Protein AF-A0A3P6PSR7-F1 (afdb_monomer_lite)

Secondary structure (DSSP, 8-state):
-----GGG-S-----SSS---PPPTT--SS--B---TT--SEEE-SSSEEEEEEEES-S-GGGGTT-EEEETTEEEEESEE-TT-S-TTSEEEEEETTEEEEEEEEEPPSSSEEEEEEESSTTS-SEEEEEEE--SS--------

Foldseek 3Di:
DDDDPVLPDQFDFDPDPAGATDHDQPDLPAKAWHDDPPDDLEAEDLDQKDKDKTKISAQDLVLQQQKWKDKPNHTQEGGEDDPPDDPRNHFHWDDDPRIIMTMDMDGDDPDQKIKIKMARDPVRPRMHIHIYGHDNDDDDDDPDD

Structure (mmCIF, N/CA/C/O backbone):
data_AF-A0A3P6PSR7-F1
#
_entry.id   AF-A0A3P6PSR7-F1
#
loop_
_atom_site.group_PDB
_atom_site.id
_atom_site.type_symbol
_atom_site.label_atom_id
_atom_site.label_alt_id
_atom_site.label_comp_id
_atom_site.label_asym_id
_atom_site.label_entity_id
_atom_site.label_seq_id
_atom_site.pdbx_PDB_ins_code
_atom_site.Cartn_x
_atom_site.Cartn_y
_atom_site.Cartn_z
_atom_site.occupancy
_atom_site.B_iso_or_equiv
_atom_site.auth_seq_id
_atom_site.auth_comp_id
_atom_site.auth_asym_id
_atom_site.auth_atom_id
_atom_site.pdbx_PDB_model_num
ATOM 1 N N . MET A 1 1 ? -20.425 14.526 -25.349 1.00 33.78 1 MET A N 1
ATOM 2 C CA . MET A 1 1 ? -19.470 13.839 -24.457 1.00 33.78 1 MET A CA 1
ATOM 3 C C . MET A 1 1 ? -19.309 14.731 -23.238 1.00 33.78 1 MET A C 1
ATOM 5 O O . MET A 1 1 ? -18.776 15.820 -23.382 1.00 33.78 1 MET A O 1
ATOM 9 N N . TYR A 1 2 ? -19.918 14.374 -22.107 1.00 31.67 2 TYR A N 1
ATOM 10 C CA . TYR A 1 2 ? -19.844 15.190 -20.893 1.00 31.67 2 TYR A CA 1
ATOM 11 C C . TYR A 1 2 ? -18.541 14.852 -20.172 1.00 31.67 2 TYR A C 1
ATOM 13 O O . TYR A 1 2 ? -18.379 13.728 -19.708 1.00 31.67 2 TYR A O 1
ATOM 21 N N . LEU A 1 3 ? -17.616 15.812 -20.113 1.00 33.44 3 LEU A N 1
ATOM 22 C CA . LEU A 1 3 ? -16.504 15.774 -19.168 1.00 33.44 3 LEU A CA 1
ATOM 23 C C . LEU A 1 3 ? -17.122 15.752 -17.768 1.00 33.44 3 LEU A C 1
ATOM 25 O O . LEU A 1 3 ? -17.783 16.709 -17.360 1.00 33.44 3 LEU A O 1
ATOM 29 N N . LEU A 1 4 ? -16.985 14.627 -17.065 1.00 34.53 4 LEU A N 1
ATOM 30 C CA . LEU A 1 4 ? -17.318 14.566 -15.649 1.00 34.53 4 LEU A CA 1
ATOM 31 C C . LEU A 1 4 ? -16.463 15.616 -14.940 1.00 34.53 4 LEU A C 1
ATOM 33 O O . LEU A 1 4 ? -15.253 15.674 -15.134 1.00 34.53 4 LEU A O 1
ATOM 37 N N . ASN A 1 5 ? -17.100 16.469 -14.143 1.00 37.81 5 ASN A N 1
ATOM 38 C CA . ASN A 1 5 ? -16.401 17.486 -13.377 1.00 37.81 5 ASN A CA 1
ATOM 39 C C . ASN A 1 5 ? -15.574 16.780 -12.283 1.00 37.81 5 ASN A C 1
ATOM 41 O O . ASN A 1 5 ? -16.116 16.395 -11.242 1.00 37.81 5 ASN A O 1
ATOM 45 N N . VAL A 1 6 ? -14.291 16.532 -12.572 1.00 45.12 6 VAL A N 1
ATOM 46 C CA . VAL A 1 6 ? -13.367 15.677 -11.797 1.00 45.12 6 VAL A CA 1
ATOM 47 C C . VAL A 1 6 ? -13.262 16.116 -10.332 1.00 45.12 6 VAL A C 1
ATOM 49 O O . VAL A 1 6 ? -13.087 15.286 -9.443 1.00 45.12 6 VAL A O 1
ATOM 52 N N . GLU A 1 7 ? -13.502 17.398 -10.049 1.00 40.59 7 GLU A N 1
ATOM 53 C CA . GLU A 1 7 ? -13.521 17.977 -8.700 1.00 40.59 7 GLU A CA 1
ATOM 54 C C . GLU A 1 7 ? -14.552 17.328 -7.752 1.00 40.59 7 GLU A C 1
ATOM 56 O O . GLU A 1 7 ? -14.399 17.366 -6.527 1.00 40.59 7 GLU A O 1
ATOM 61 N N . ASN A 1 8 ? -15.597 16.695 -8.296 1.00 38.78 8 ASN A N 1
ATOM 62 C CA . ASN A 1 8 ? -16.673 16.090 -7.511 1.00 38.78 8 ASN A CA 1
ATOM 63 C C . ASN A 1 8 ? -16.569 14.574 -7.352 1.00 38.78 8 ASN A C 1
ATOM 65 O O . ASN A 1 8 ? -17.348 14.003 -6.581 1.00 38.78 8 ASN A O 1
ATOM 69 N N . ILE A 1 9 ? -15.606 13.921 -7.994 1.00 39.88 9 ILE A N 1
ATOM 70 C CA . ILE A 1 9 ? -15.479 12.469 -7.936 1.00 39.88 9 ILE A CA 1
ATOM 71 C C . ILE A 1 9 ? -14.771 12.074 -6.633 1.00 39.88 9 ILE A C 1
ATOM 73 O O . ILE A 1 9 ? -13.639 12.466 -6.376 1.00 39.88 9 ILE A O 1
ATOM 77 N N . SER A 1 10 ? -15.474 11.346 -5.761 1.00 40.47 10 SER A N 1
ATOM 78 C CA . SER A 1 10 ? -14.922 10.866 -4.481 1.00 40.47 10 SER A CA 1
ATOM 79 C C . SER A 1 10 ? -14.114 9.569 -4.624 1.00 40.47 10 SER A C 1
ATOM 81 O O . SER A 1 10 ? -13.346 9.246 -3.726 1.00 40.47 10 SER A O 1
ATOM 83 N N . TYR A 1 11 ? -14.328 8.831 -5.719 1.00 41.34 11 TYR A N 1
ATOM 84 C CA . TYR A 1 11 ? -13.630 7.607 -6.105 1.00 41.34 11 TYR A CA 1
ATOM 85 C C . TYR A 1 11 ? -13.861 7.363 -7.608 1.00 41.34 11 TYR A C 1
ATOM 87 O O . TYR A 1 11 ? -14.975 7.543 -8.098 1.00 41.34 11 TYR A O 1
ATOM 95 N N . VAL A 1 12 ? -12.840 6.924 -8.342 1.00 41.12 12 VAL A N 1
ATOM 96 C CA . VAL A 1 12 ? -13.020 6.231 -9.627 1.00 41.12 12 VAL A CA 1
ATOM 97 C C . VAL A 1 12 ? -12.513 4.828 -9.384 1.00 41.12 12 VAL A C 1
ATOM 99 O O . VAL A 1 12 ? -11.318 4.660 -9.232 1.00 41.12 12 VAL A O 1
ATOM 102 N N . MET A 1 13 ? -13.392 3.833 -9.309 1.00 40.97 13 MET A N 1
ATOM 103 C CA . MET A 1 13 ? -12.956 2.441 -9.362 1.00 40.97 13 MET A CA 1
ATOM 104 C C . MET A 1 13 ? -12.970 2.045 -10.831 1.00 40.97 13 MET A C 1
ATOM 106 O O . MET A 1 13 ? -14.023 1.733 -11.390 1.00 40.97 13 MET A O 1
ATOM 110 N N . LEU A 1 14 ? -11.814 2.104 -11.483 1.00 42.75 14 LEU A N 1
ATOM 111 C CA . LEU A 1 14 ? -11.686 1.443 -12.772 1.00 42.75 14 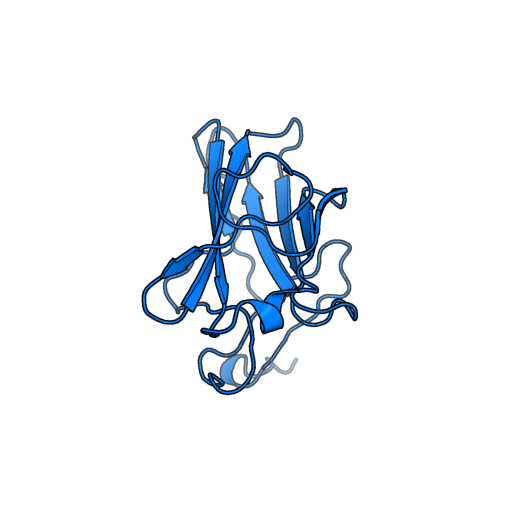LEU A CA 1
ATOM 112 C C . LEU A 1 14 ? -11.783 -0.053 -12.493 1.00 42.75 14 LEU A C 1
ATOM 114 O O . LEU A 1 14 ? -11.082 -0.573 -11.626 1.00 42.75 14 LEU A O 1
ATOM 118 N N . LYS A 1 15 ? -12.703 -0.729 -13.183 1.00 40.03 15 LYS A N 1
ATOM 119 C CA . LYS A 1 15 ? -12.851 -2.186 -13.145 1.00 40.03 15 LYS A CA 1
ATOM 120 C C . LYS A 1 15 ? -11.661 -2.804 -13.891 1.00 40.03 15 LYS A C 1
ATOM 122 O O . LYS A 1 15 ? -11.806 -3.345 -14.980 1.00 40.03 15 LYS A O 1
ATOM 127 N N . ASP A 1 16 ? -10.478 -2.623 -13.328 1.00 46.56 16 ASP A N 1
ATOM 128 C CA . ASP A 1 16 ? -9.201 -3.081 -13.844 1.00 46.56 16 ASP A CA 1
ATOM 129 C C . ASP A 1 16 ? -8.669 -4.177 -12.915 1.00 46.56 16 ASP A C 1
ATOM 131 O O . ASP A 1 16 ? -8.997 -4.252 -11.730 1.00 46.56 16 ASP A O 1
ATOM 135 N N . THR A 1 17 ? -7.836 -5.045 -13.465 1.00 52.91 17 THR A N 1
ATOM 136 C CA . THR A 1 17 ? -7.036 -6.033 -12.743 1.00 52.91 17 THR A CA 1
ATOM 137 C C . THR A 1 17 ? -6.213 -5.465 -11.582 1.00 52.91 17 THR A C 1
ATOM 139 O O . THR A 1 17 ? -5.833 -6.242 -10.706 1.00 52.91 17 THR A O 1
ATOM 142 N N . CYS A 1 18 ? -5.949 -4.156 -11.568 1.00 53.81 18 CYS A N 1
ATOM 143 C CA . CYS A 1 18 ? -5.305 -3.421 -10.483 1.00 53.81 18 CYS A CA 1
ATOM 144 C C . CYS A 1 18 ? -6.161 -2.180 -10.172 1.00 53.81 18 CYS A C 1
ATOM 146 O O . CYS A 1 18 ? -6.200 -1.272 -11.005 1.00 53.81 18 CYS A O 1
ATOM 148 N N . PRO A 1 19 ? -6.866 -2.097 -9.029 1.00 53.44 19 PRO A N 1
ATOM 149 C CA . PRO A 1 19 ? -7.724 -0.947 -8.761 1.00 53.44 19 PRO A CA 1
ATOM 150 C C . PRO A 1 19 ? -6.869 0.310 -8.625 1.00 53.44 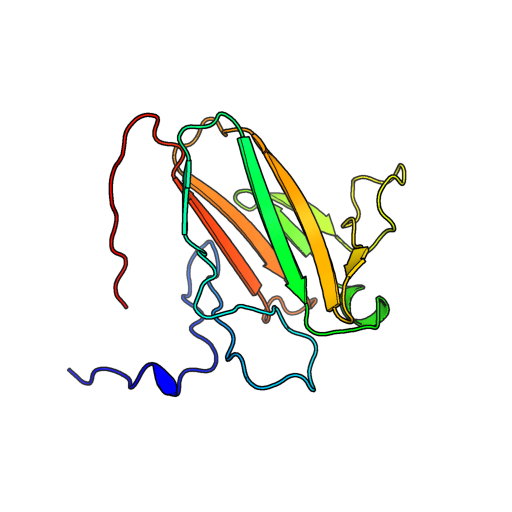19 PRO A C 1
ATOM 152 O O . PRO A 1 19 ? -5.824 0.286 -7.987 1.00 53.44 19 PRO A O 1
ATOM 155 N N . ILE A 1 20 ? -7.314 1.428 -9.179 1.00 52.34 20 ILE A N 1
ATOM 156 C CA . ILE A 1 20 ? -6.781 2.749 -8.845 1.00 52.34 20 ILE A CA 1
ATOM 157 C C . ILE A 1 20 ? -7.885 3.421 -8.050 1.00 52.34 20 ILE A C 1
ATOM 159 O O . ILE A 1 20 ? -8.994 3.511 -8.555 1.00 52.34 20 ILE A O 1
ATOM 163 N N . THR A 1 21 ? -7.609 3.879 -6.832 1.00 51.34 21 THR A N 1
ATOM 164 C CA . THR A 1 21 ? -8.584 4.653 -6.056 1.00 51.34 21 THR A CA 1
ATOM 165 C C . THR A 1 21 ? -7.936 5.968 -5.646 1.00 51.34 21 THR A C 1
ATOM 167 O O . THR A 1 21 ? -6.948 5.993 -4.914 1.00 51.34 21 THR A O 1
ATOM 170 N N . LEU A 1 22 ? -8.494 7.066 -6.156 1.00 51.12 22 LEU A N 1
ATOM 171 C CA . LEU A 1 22 ? -8.133 8.433 -5.789 1.00 51.12 22 LEU A CA 1
ATOM 172 C C . LEU A 1 22 ? -9.116 8.918 -4.722 1.00 51.12 22 LEU A C 1
ATOM 174 O O . LEU A 1 22 ? -10.324 8.923 -4.960 1.00 51.12 22 LEU A O 1
ATOM 178 N N . HIS A 1 23 ? -8.609 9.303 -3.550 1.00 47.53 23 HIS A N 1
ATOM 179 C CA . HIS A 1 23 ? -9.432 9.777 -2.434 1.00 47.53 23 HIS A CA 1
ATOM 180 C C . HIS A 1 23 ? -9.523 11.301 -2.421 1.00 47.53 23 HIS A C 1
ATOM 182 O O . HIS A 1 23 ? -8.537 11.999 -2.665 1.00 47.53 23 HIS A O 1
ATOM 188 N N . LYS A 1 24 ? -10.700 11.836 -2.070 1.00 50.59 24 LYS A N 1
ATOM 189 C CA . LYS A 1 24 ? -10.858 13.274 -1.814 1.00 50.59 24 LYS A CA 1
ATOM 190 C C . LYS A 1 24 ? -10.023 13.695 -0.594 1.00 50.59 24 LYS A C 1
ATOM 192 O O . LYS A 1 24 ? -10.162 13.090 0.466 1.00 50.59 24 LYS A O 1
ATOM 197 N N . PRO A 1 25 ? -9.285 14.815 -0.660 1.00 51.12 25 PRO A N 1
ATOM 198 C CA . PRO A 1 25 ? -8.414 15.280 0.426 1.00 51.12 25 PRO A CA 1
ATOM 199 C C . PRO A 1 25 ? -9.141 15.775 1.696 1.00 51.12 25 PRO A C 1
ATOM 201 O O . PRO A 1 25 ? -8.485 16.233 2.633 1.00 51.12 25 PRO A O 1
ATOM 204 N N . LYS A 1 26 ? -10.483 15.756 1.748 1.00 47.47 26 LYS A N 1
ATOM 205 C CA . LYS A 1 26 ? -11.253 16.545 2.728 1.00 47.47 26 LYS A CA 1
ATOM 206 C C . LYS A 1 26 ? -11.952 15.777 3.847 1.00 47.47 26 LYS A C 1
ATOM 208 O O . LYS A 1 26 ? -12.213 16.409 4.868 1.00 47.47 26 LYS A O 1
ATOM 213 N N . ASP A 1 27 ? -12.220 14.477 3.727 1.00 58.94 27 ASP A N 1
ATOM 214 C CA . ASP A 1 27 ? -12.834 13.748 4.845 1.00 58.94 27 ASP A CA 1
ATOM 215 C C . ASP A 1 27 ? -11.765 13.093 5.727 1.00 58.94 27 ASP A C 1
ATOM 217 O O . ASP A 1 27 ? -11.224 12.035 5.415 1.00 58.94 27 ASP A O 1
ATOM 221 N N . LYS A 1 28 ? -11.427 13.771 6.829 1.00 63.72 28 LYS A N 1
ATOM 222 C CA . LYS A 1 28 ? -10.507 13.271 7.863 1.00 63.72 28 LYS A CA 1
ATOM 223 C C . LYS A 1 28 ? -11.220 12.509 8.983 1.00 63.72 28 LYS A C 1
ATOM 225 O O . LYS A 1 28 ? -10.573 12.147 9.959 1.00 63.72 28 LYS A O 1
ATOM 230 N N . THR A 1 29 ? -12.537 12.328 8.888 1.00 67.25 29 THR A N 1
ATOM 231 C CA . THR A 1 29 ? -13.339 11.674 9.934 1.00 67.25 29 THR A CA 1
ATOM 232 C C . THR A 1 29 ? -13.426 10.165 9.745 1.00 67.25 29 THR A C 1
ATOM 234 O O . THR A 1 29 ? -13.668 9.443 10.708 1.00 67.25 29 THR A O 1
ATOM 237 N N . VAL A 1 30 ? -13.165 9.684 8.526 1.00 73.94 30 VAL A N 1
ATOM 238 C CA . VAL A 1 30 ? -13.124 8.261 8.188 1.00 73.94 30 VAL A CA 1
ATOM 239 C C . VAL A 1 30 ? -11.691 7.864 7.821 1.00 73.94 30 VAL A C 1
ATOM 241 O O . VAL A 1 30 ? -11.099 8.515 6.952 1.00 73.94 30 VAL A O 1
ATOM 244 N N . PRO A 1 31 ? -11.148 6.777 8.407 1.00 78.00 31 PRO A N 1
ATOM 245 C CA . PRO A 1 31 ? -9.870 6.216 7.992 1.00 78.00 31 PRO A CA 1
ATOM 246 C C . PRO A 1 31 ? -9.861 5.899 6.492 1.00 78.00 31 PRO A C 1
ATOM 248 O O . PRO A 1 31 ? -10.688 5.123 5.988 1.00 78.00 31 PRO A O 1
ATOM 251 N N . SER A 1 32 ? -8.933 6.537 5.789 1.00 79.81 32 SER A N 1
ATOM 252 C CA . SER A 1 32 ? -8.685 6.433 4.359 1.00 79.81 32 SER A CA 1
ATOM 253 C C . SER A 1 32 ? -7.241 6.815 4.021 1.00 79.81 32 SER A C 1
ATOM 255 O O . SER A 1 32 ? -6.528 7.423 4.829 1.00 79.81 32 SER A O 1
ATOM 257 N N . PHE A 1 33 ? -6.805 6.477 2.809 1.00 81.94 33 PHE A N 1
ATOM 258 C CA . PHE A 1 33 ? -5.506 6.915 2.317 1.00 81.94 33 PHE A CA 1
ATOM 259 C C . PHE A 1 33 ? -5.476 8.434 2.155 1.00 81.94 33 PHE A C 1
ATOM 261 O O . PHE A 1 33 ? -6.404 9.052 1.628 1.00 81.94 33 PHE A O 1
ATOM 268 N N . TYR A 1 34 ? -4.392 9.034 2.627 1.00 77.62 34 TYR A N 1
ATOM 269 C CA . TYR A 1 34 ? -4.141 10.461 2.553 1.00 77.62 34 TYR A CA 1
ATOM 270 C C . TYR A 1 34 ? -3.211 10.754 1.377 1.00 77.62 34 TYR A C 1
ATOM 272 O O . TYR A 1 34 ? -2.099 10.232 1.319 1.00 77.62 34 TYR A O 1
ATOM 280 N N . VAL A 1 35 ? -3.681 11.602 0.463 1.00 73.81 35 VAL A N 1
ATOM 281 C CA . VAL A 1 35 ? -2.944 12.059 -0.720 1.00 73.81 35 VAL A CA 1
ATOM 282 C C . VAL A 1 35 ? -3.049 13.581 -0.788 1.00 73.81 35 VAL A C 1
ATOM 284 O O . VAL A 1 35 ? -4.125 14.157 -0.607 1.00 73.81 35 VAL A O 1
ATOM 287 N N . THR A 1 36 ? -1.925 14.242 -1.012 1.00 68.69 36 THR A N 1
ATOM 288 C CA . THR A 1 36 ? -1.810 15.678 -1.263 1.00 68.69 36 THR A CA 1
ATOM 289 C C . THR A 1 36 ? -1.738 15.948 -2.762 1.00 68.69 36 THR A C 1
ATOM 291 O O . THR A 1 36 ? -1.409 15.069 -3.550 1.00 68.69 36 THR A O 1
ATOM 294 N N . ALA A 1 37 ? -1.996 17.190 -3.175 1.00 64.44 37 ALA A N 1
ATOM 295 C CA . ALA A 1 37 ? -1.895 17.579 -4.585 1.00 64.44 37 ALA A CA 1
ATOM 296 C C . ALA A 1 37 ? -0.474 17.437 -5.172 1.00 64.44 37 ALA A C 1
ATOM 298 O O . ALA A 1 37 ? -0.306 17.507 -6.384 1.00 64.44 37 ALA A O 1
ATOM 299 N N . THR A 1 38 ? 0.542 17.270 -4.322 1.00 65.69 38 THR A N 1
ATOM 300 C CA . THR A 1 38 ? 1.945 17.101 -4.717 1.00 65.69 38 THR A CA 1
ATOM 301 C C . THR A 1 38 ? 2.399 15.643 -4.742 1.00 65.69 38 THR A C 1
ATOM 303 O O . THR A 1 38 ? 3.541 15.383 -5.109 1.00 65.69 38 THR A O 1
ATOM 306 N N . ASP A 1 39 ? 1.558 14.694 -4.326 1.00 66.88 39 ASP A N 1
ATOM 307 C CA . ASP A 1 39 ? 1.929 13.280 -4.327 1.00 66.88 39 ASP A CA 1
ATOM 308 C C . ASP A 1 39 ? 1.805 12.691 -5.737 1.00 66.88 39 ASP A C 1
ATOM 310 O O . ASP A 1 39 ? 0.742 12.731 -6.357 1.00 66.88 39 ASP A O 1
ATOM 314 N N . HIS A 1 40 ? 2.897 12.106 -6.226 1.00 69.12 40 HIS A N 1
ATOM 315 C CA . HIS A 1 40 ? 2.927 11.363 -7.482 1.00 69.12 40 HIS A CA 1
ATOM 316 C C . HIS A 1 40 ? 2.513 9.905 -7.229 1.00 69.12 40 HIS A C 1
ATOM 318 O O . HIS A 1 40 ? 3.116 9.218 -6.399 1.00 69.12 40 HIS A O 1
ATOM 324 N N . LEU A 1 41 ? 1.468 9.437 -7.919 1.00 70.81 41 LEU A N 1
ATOM 325 C CA . LEU A 1 41 ? 0.969 8.052 -7.823 1.00 70.81 41 LEU A CA 1
ATOM 326 C C . LEU A 1 41 ? 1.484 7.164 -8.967 1.00 70.81 41 LEU A C 1
ATOM 328 O O . LEU A 1 41 ? 1.396 5.937 -8.912 1.00 70.81 41 LEU A O 1
ATOM 332 N N . ASP A 1 42 ? 2.069 7.794 -9.973 1.00 69.88 42 ASP A N 1
ATOM 333 C CA . ASP A 1 42 ? 2.894 7.221 -11.017 1.00 69.88 42 ASP A CA 1
ATOM 334 C C . ASP A 1 42 ? 4.358 7.613 -10.778 1.00 69.88 42 ASP A C 1
ATOM 336 O O . ASP A 1 42 ? 4.674 8.756 -10.449 1.00 69.88 42 ASP A O 1
ATOM 340 N N . ILE A 1 43 ? 5.270 6.648 -10.892 1.00 70.06 43 ILE A N 1
ATOM 341 C CA . ILE A 1 43 ? 6.700 6.880 -10.671 1.00 70.06 43 ILE A CA 1
ATOM 342 C C . ILE A 1 43 ? 7.484 6.296 -11.839 1.00 70.06 43 ILE A C 1
ATOM 344 O O . ILE A 1 43 ? 7.422 5.097 -12.105 1.00 70.06 43 ILE A O 1
ATOM 348 N N . CYS A 1 44 ? 8.277 7.141 -12.491 1.00 76.69 44 CYS A N 1
ATOM 349 C CA . CYS A 1 44 ? 9.345 6.716 -13.391 1.00 76.69 44 CYS A CA 1
ATOM 350 C C . CYS A 1 44 ? 10.649 6.705 -12.592 1.00 76.69 44 CYS A C 1
ATOM 352 O O . CYS A 1 44 ? 11.033 7.735 -12.036 1.00 76.69 44 CYS A O 1
ATOM 354 N N . THR A 1 45 ? 11.316 5.556 -12.492 1.00 72.12 45 THR A N 1
ATOM 355 C CA . THR A 1 45 ? 12.561 5.433 -11.720 1.00 72.12 45 THR A CA 1
ATOM 356 C C . THR A 1 45 ? 13.709 4.952 -12.596 1.00 72.12 45 THR A C 1
ATOM 358 O O . THR A 1 45 ? 13.590 3.949 -13.290 1.00 72.12 45 THR A O 1
ATOM 361 N N . GLU A 1 46 ? 14.845 5.643 -12.517 1.00 70.06 46 GLU A N 1
ATOM 362 C CA . GLU A 1 46 ? 16.119 5.195 -13.104 1.00 70.06 46 GLU A CA 1
ATOM 363 C C . GLU A 1 46 ? 16.871 4.228 -12.172 1.00 70.06 46 GLU A C 1
ATOM 365 O O . GLU A 1 46 ? 17.890 3.638 -12.536 1.00 70.06 46 GLU A O 1
ATOM 370 N N . PHE A 1 47 ? 16.387 4.068 -10.939 1.00 72.19 47 PHE A N 1
ATOM 371 C CA . PHE A 1 47 ? 17.040 3.275 -9.909 1.00 72.19 47 PHE A CA 1
ATOM 372 C C . PHE A 1 47 ? 16.599 1.812 -9.947 1.00 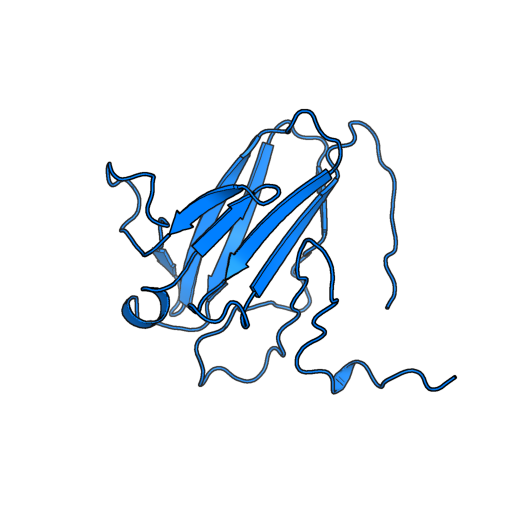72.19 47 PHE A C 1
ATOM 374 O O . PHE A 1 47 ? 15.506 1.455 -10.385 1.00 72.19 47 PHE A O 1
ATOM 381 N N . THR A 1 48 ? 17.438 0.942 -9.386 1.00 84.00 48 THR A N 1
ATOM 382 C CA . THR A 1 48 ? 17.120 -0.482 -9.202 1.00 84.00 48 THR A CA 1
ATOM 383 C C . THR A 1 48 ? 16.102 -0.742 -8.096 1.00 84.00 48 THR A C 1
ATOM 385 O O . THR A 1 48 ? 15.689 -1.886 -7.897 1.00 84.00 48 THR A O 1
ATOM 388 N N . ASP A 1 49 ? 15.726 0.287 -7.341 1.00 88.38 49 ASP A N 1
ATOM 389 C CA . ASP A 1 49 ? 14.743 0.204 -6.277 1.00 88.38 49 ASP A CA 1
ATOM 390 C C . ASP A 1 49 ? 13.966 1.513 -6.100 1.00 88.38 49 ASP A C 1
ATOM 392 O O . ASP A 1 49 ? 14.413 2.587 -6.492 1.00 88.38 49 ASP A O 1
ATOM 396 N N . VAL A 1 50 ? 12.781 1.404 -5.504 1.00 88.38 50 VAL A N 1
ATOM 397 C CA . VAL A 1 50 ? 11.880 2.522 -5.223 1.00 88.38 50 VAL A CA 1
ATOM 398 C C . VAL A 1 50 ? 11.318 2.369 -3.819 1.00 88.38 50 VAL A C 1
ATOM 400 O O . VAL A 1 50 ? 11.102 1.259 -3.324 1.00 88.38 50 VAL A O 1
ATOM 403 N N . ILE A 1 51 ? 11.088 3.496 -3.156 1.00 89.69 51 ILE A N 1
ATOM 404 C CA . ILE A 1 51 ? 10.458 3.540 -1.843 1.00 89.69 51 ILE A CA 1
ATOM 405 C C . ILE A 1 51 ? 9.047 4.084 -2.012 1.00 89.69 51 ILE A C 1
ATOM 407 O O . ILE A 1 51 ? 8.875 5.238 -2.393 1.00 89.69 51 ILE A O 1
ATOM 411 N N . LEU A 1 52 ? 8.057 3.272 -1.658 1.00 89.25 52 LEU A N 1
ATOM 412 C CA . LEU A 1 52 ? 6.648 3.650 -1.691 1.00 89.25 52 LEU A CA 1
ATOM 413 C C . LEU A 1 52 ? 6.128 3.809 -0.267 1.00 89.25 52 LEU A C 1
ATOM 415 O O . LEU A 1 52 ? 6.484 3.031 0.628 1.00 89.25 52 LEU A O 1
ATOM 419 N N . THR A 1 53 ? 5.316 4.842 -0.056 1.00 89.25 53 THR A N 1
ATOM 420 C CA . THR A 1 53 ? 4.745 5.161 1.254 1.00 89.25 53 THR A CA 1
ATOM 421 C C . THR A 1 53 ? 3.248 5.386 1.129 1.00 89.25 53 THR A C 1
ATOM 423 O O . THR A 1 53 ? 2.814 6.273 0.405 1.00 89.25 53 THR A O 1
ATOM 426 N N . TRP A 1 54 ? 2.478 4.615 1.887 1.00 89.62 54 TRP A N 1
ATOM 427 C CA . TRP A 1 54 ? 1.046 4.804 2.063 1.00 89.62 54 TRP A CA 1
ATOM 428 C C . TRP A 1 54 ? 0.817 5.558 3.364 1.00 89.62 54 TRP A C 1
ATOM 430 O O . TRP A 1 54 ? 1.259 5.101 4.422 1.00 89.62 54 TRP A O 1
ATOM 440 N N . TYR A 1 55 ? 0.134 6.695 3.291 1.00 88.31 55 TYR A N 1
ATOM 441 C CA . TYR A 1 55 ? -0.301 7.455 4.460 1.00 88.31 55 TYR A CA 1
ATOM 442 C C . TYR A 1 55 ? -1.786 7.230 4.690 1.00 88.31 55 TYR A C 1
ATOM 444 O O . TYR A 1 55 ? -2.564 7.225 3.743 1.00 88.31 55 TYR A O 1
ATOM 452 N N . VAL A 1 56 ? -2.184 7.077 5.947 1.00 88.31 56 VAL A N 1
ATOM 453 C CA . VAL A 1 56 ? -3.576 6.879 6.350 1.00 88.31 56 VAL A CA 1
ATOM 454 C C . VAL A 1 56 ? -3.920 7.916 7.409 1.00 88.31 56 VAL A C 1
ATOM 456 O O . VAL A 1 56 ? -3.190 8.094 8.388 1.00 88.31 56 VAL A O 1
ATOM 459 N N . ASN A 1 57 ? -5.033 8.614 7.208 1.00 86.50 57 ASN A N 1
ATOM 460 C CA . ASN A 1 57 ? -5.506 9.732 8.034 1.00 86.50 57 ASN A CA 1
ATOM 461 C C . ASN A 1 57 ? -6.117 9.292 9.388 1.00 86.50 57 ASN A C 1
ATOM 463 O O . ASN A 1 57 ? -7.103 9.871 9.835 1.00 86.50 57 ASN A O 1
ATOM 467 N N . THR A 1 58 ? -5.528 8.302 10.060 1.00 86.31 58 THR A N 1
ATOM 468 C CA . THR A 1 58 ? -5.946 7.846 11.395 1.00 86.31 58 THR A CA 1
ATOM 469 C C . THR A 1 58 ? -4.780 7.842 12.386 1.00 86.31 58 THR A C 1
ATOM 471 O O . THR A 1 58 ? -3.609 7.760 12.007 1.00 86.31 58 THR A O 1
ATOM 474 N N . LYS A 1 59 ? -5.112 7.939 13.677 1.00 84.94 59 LYS A N 1
ATOM 475 C CA . LYS A 1 59 ? -4.190 7.795 14.816 1.00 84.94 59 LYS A CA 1
ATOM 476 C C . LYS A 1 59 ? -4.252 6.404 15.450 1.00 84.94 59 LYS A C 1
ATOM 478 O O . LYS A 1 59 ? -3.328 6.031 16.189 1.00 84.94 59 LYS A O 1
ATOM 483 N N . GLU A 1 60 ? -5.311 5.657 15.150 1.00 88.06 60 GLU A N 1
ATOM 484 C CA . GLU A 1 60 ? -5.605 4.363 15.746 1.00 88.06 60 GLU A CA 1
ATOM 485 C C . GLU A 1 60 ? -5.140 3.243 14.819 1.00 88.06 60 GLU A C 1
ATOM 487 O O . GLU A 1 60 ? -5.499 3.171 13.651 1.00 88.06 60 GLU A O 1
ATOM 492 N N . GLU A 1 61 ? -4.288 2.366 15.344 1.00 85.94 61 GLU A N 1
ATOM 493 C CA . GLU A 1 61 ? -3.757 1.223 14.594 1.00 85.94 61 GLU A CA 1
ATOM 494 C C . GLU A 1 61 ? -4.826 0.149 14.348 1.00 85.94 61 GLU A C 1
ATOM 496 O O . GLU A 1 61 ? -4.782 -0.543 13.335 1.00 85.94 61 GLU A O 1
ATOM 501 N N . GLU A 1 62 ? -5.822 0.065 15.230 1.00 87.38 62 GLU A N 1
ATOM 502 C CA . GLU A 1 62 ? -6.960 -0.852 15.111 1.00 87.38 62 GLU A CA 1
ATOM 503 C C . GLU A 1 62 ? -7.765 -0.619 13.819 1.00 87.38 62 GLU A C 1
ATOM 505 O O . GLU A 1 62 ? -8.276 -1.572 13.232 1.00 87.38 62 GLU A O 1
ATOM 510 N N . ASP A 1 63 ? -7.806 0.624 13.321 1.00 87.00 63 ASP A N 1
ATOM 511 C CA . ASP A 1 63 ? -8.466 0.984 12.056 1.00 87.00 63 ASP A CA 1
ATOM 512 C C . ASP A 1 63 ? -7.797 0.339 10.833 1.00 87.00 63 ASP A C 1
ATOM 514 O O . ASP A 1 63 ? -8.366 0.319 9.745 1.00 87.00 63 ASP A O 1
ATOM 518 N N . LEU A 1 64 ? -6.576 -0.171 11.004 1.00 90.19 64 LEU A N 1
ATOM 519 C CA . LEU A 1 64 ? -5.765 -0.799 9.967 1.00 90.19 64 LEU A CA 1
ATOM 520 C C . LEU A 1 64 ? -5.656 -2.309 10.135 1.00 90.19 64 LEU A C 1
ATOM 522 O O . LEU A 1 64 ? -4.917 -2.934 9.382 1.00 90.19 64 LEU A O 1
ATOM 526 N N . LYS A 1 65 ? -6.368 -2.927 11.084 1.00 90.75 65 LYS A N 1
ATOM 527 C CA . LYS A 1 65 ? -6.265 -4.375 11.343 1.00 90.75 65 LYS A CA 1
ATOM 528 C C . LYS A 1 65 ? -6.526 -5.249 10.109 1.00 90.75 65 LYS A C 1
ATOM 530 O O . LYS A 1 65 ? -6.005 -6.359 10.034 1.00 90.75 65 LYS A O 1
ATOM 535 N N . ASP A 1 66 ? -7.290 -4.725 9.153 1.00 93.62 66 ASP A N 1
ATOM 536 C CA . ASP A 1 66 ? -7.686 -5.396 7.915 1.00 93.62 66 ASP A CA 1
ATOM 537 C C . ASP A 1 66 ? -6.882 -4.924 6.691 1.00 93.62 66 ASP A C 1
ATOM 539 O O . ASP A 1 66 ? -7.201 -5.292 5.560 1.00 93.62 66 ASP A O 1
ATOM 543 N N . ILE A 1 67 ? -5.808 -4.147 6.902 1.00 94.12 67 ILE A N 1
ATOM 544 C CA . ILE A 1 67 ? -4.927 -3.724 5.815 1.00 94.12 67 ILE A CA 1
ATOM 545 C C . ILE A 1 67 ? -4.346 -4.943 5.099 1.00 94.12 67 ILE A C 1
ATOM 547 O O . ILE A 1 67 ? -3.841 -5.869 5.734 1.00 94.12 67 ILE A O 1
ATOM 551 N N . SER A 1 68 ? -4.363 -4.934 3.773 1.00 95.19 68 SER A N 1
ATOM 552 C CA . SER A 1 68 ? -3.686 -5.943 2.959 1.00 95.19 68 SER A CA 1
ATOM 553 C C . SER A 1 68 ? -3.018 -5.282 1.767 1.00 95.19 68 SER A C 1
ATOM 555 O O . SER A 1 68 ? -3.616 -4.430 1.114 1.00 95.19 68 SER A O 1
ATOM 557 N N . CYS A 1 69 ? -1.764 -5.642 1.498 1.00 94.44 69 CYS A N 1
ATOM 558 C CA . CYS A 1 69 ? -0.971 -5.038 0.436 1.00 94.44 69 CYS A CA 1
ATOM 559 C C . CYS A 1 69 ? -0.403 -6.079 -0.522 1.00 94.44 69 CYS A C 1
ATOM 561 O O . CYS A 1 69 ? -0.029 -7.188 -0.130 1.00 94.44 69 CYS A O 1
ATOM 563 N N . TYR A 1 70 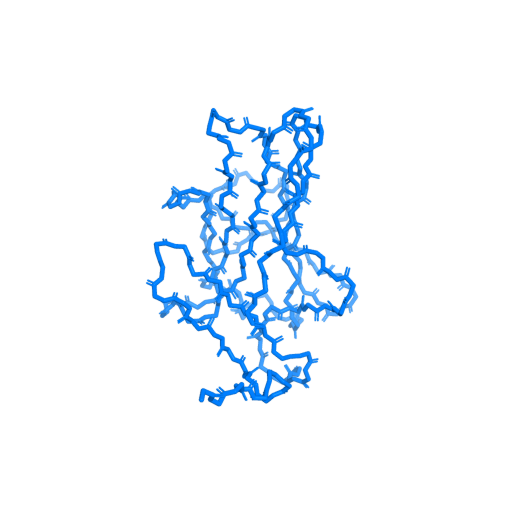? -0.313 -5.675 -1.784 1.00 93.12 70 TYR A N 1
ATOM 564 C CA . TYR A 1 70 ? -0.058 -6.536 -2.921 1.00 93.12 70 TYR A CA 1
ATOM 565 C C . TYR A 1 70 ? 0.965 -5.909 -3.866 1.00 93.12 70 TYR A C 1
ATOM 567 O O . TYR A 1 70 ? 1.015 -4.689 -4.042 1.00 93.12 70 TYR A O 1
ATOM 575 N N . GLN A 1 71 ? 1.756 -6.770 -4.494 1.00 91.56 71 GLN A N 1
ATOM 576 C CA . GLN A 1 71 ? 2.651 -6.458 -5.599 1.00 91.56 71 GLN A CA 1
ATOM 577 C C . GLN A 1 71 ? 2.260 -7.357 -6.770 1.00 91.56 71 GLN A C 1
ATOM 579 O O . GLN A 1 71 ? 2.284 -8.573 -6.628 1.00 91.56 71 GLN A O 1
ATOM 584 N N . ASN A 1 72 ? 1.904 -6.785 -7.923 1.00 87.75 72 ASN A N 1
ATOM 585 C CA . ASN A 1 72 ? 1.536 -7.543 -9.129 1.00 87.75 72 ASN A CA 1
ATOM 586 C C . ASN A 1 72 ? 0.540 -8.692 -8.850 1.00 87.75 72 ASN A C 1
ATOM 588 O O . ASN A 1 72 ? 0.678 -9.782 -9.396 1.00 87.75 72 ASN A O 1
ATOM 592 N N . LYS A 1 73 ? -0.479 -8.434 -8.014 1.00 86.94 73 LYS A N 1
ATOM 593 C CA . LYS A 1 73 ? -1.509 -9.394 -7.551 1.00 86.94 73 LYS A CA 1
ATOM 594 C C . LYS A 1 73 ? -1.084 -10.375 -6.462 1.00 86.94 73 LYS A C 1
ATOM 596 O O . LYS A 1 73 ? -1.945 -11.045 -5.897 1.00 86.94 73 LYS A O 1
ATOM 601 N N . GLU A 1 74 ? 0.188 -10.418 -6.093 1.00 91.81 74 GLU A N 1
ATOM 602 C CA . GLU A 1 74 ? 0.669 -11.238 -4.984 1.00 91.81 74 GLU A CA 1
ATOM 603 C C . GLU A 1 74 ? 0.606 -10.456 -3.674 1.00 91.81 74 GLU A C 1
ATOM 605 O O . GLU A 1 74 ? 1.194 -9.381 -3.548 1.00 91.81 74 GLU A O 1
ATOM 610 N N . GLN A 1 75 ? -0.108 -10.989 -2.681 1.00 94.31 75 GLN A N 1
ATOM 611 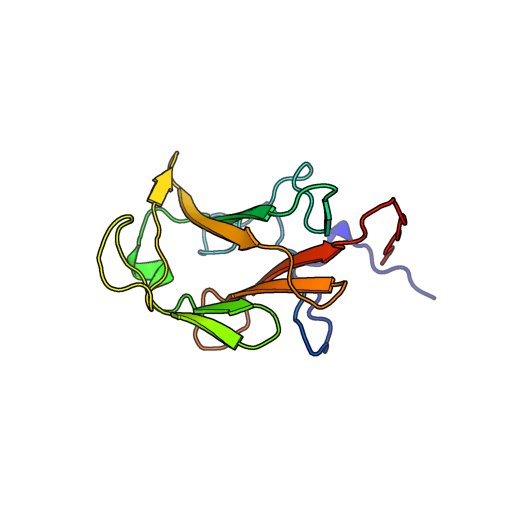C CA . GLN A 1 75 ? -0.159 -10.383 -1.354 1.00 94.31 75 GLN A CA 1
ATOM 612 C C . GLN A 1 75 ? 1.212 -10.503 -0.679 1.00 94.31 75 GLN A C 1
ATOM 614 O O . GLN A 1 75 ? 1.685 -11.612 -0.435 1.00 94.31 75 GLN A O 1
ATOM 619 N N . PHE A 1 76 ? 1.825 -9.376 -0.317 1.00 94.81 76 PHE A N 1
ATOM 620 C CA . PHE A 1 76 ? 3.098 -9.370 0.412 1.00 94.81 76 PHE A CA 1
ATOM 621 C C . PHE A 1 76 ? 2.932 -9.065 1.903 1.00 94.81 76 PHE A C 1
ATOM 623 O O . PHE A 1 76 ? 3.823 -9.395 2.687 1.00 94.81 76 PHE A O 1
ATOM 630 N N . CYS A 1 77 ? 1.818 -8.450 2.319 1.00 95.81 77 CYS A N 1
ATOM 631 C CA . CYS A 1 77 ? 1.477 -8.333 3.735 1.00 95.81 77 CYS A CA 1
ATOM 632 C C . CYS A 1 77 ? -0.034 -8.246 3.994 1.00 95.81 77 CYS A C 1
ATOM 634 O O . CYS A 1 77 ? -0.783 -7.769 3.143 1.00 95.81 77 CYS A O 1
ATOM 636 N N . SER A 1 78 ? -0.477 -8.687 5.175 1.00 95.94 78 SER A N 1
ATOM 637 C CA . SER A 1 78 ? -1.852 -8.524 5.667 1.00 95.94 78 SER A CA 1
ATOM 638 C C . SER A 1 78 ? -1.898 -8.390 7.189 1.00 95.94 78 SER A C 1
ATOM 640 O O . SER A 1 78 ? -1.173 -9.076 7.908 1.00 95.94 78 SER A O 1
ATOM 642 N N . GLY A 1 79 ? -2.779 -7.527 7.689 1.00 94.38 79 GLY A N 1
ATOM 643 C CA . GLY A 1 79 ? -2.832 -7.115 9.089 1.00 94.38 79 GLY A CA 1
ATOM 644 C C . GLY A 1 79 ? -1.659 -6.220 9.484 1.00 94.38 79 GLY A C 1
ATOM 645 O O . GLY A 1 79 ? -0.789 -5.909 8.671 1.00 94.38 79 GLY A O 1
ATOM 646 N N . THR A 1 80 ? -1.611 -5.796 10.745 1.00 93.06 80 THR A N 1
ATOM 647 C CA . THR A 1 80 ? -0.619 -4.823 11.222 1.00 93.06 80 THR A CA 1
ATOM 648 C C . THR A 1 80 ? 0.472 -5.440 12.086 1.00 93.06 80 THR A C 1
ATOM 650 O O . THR A 1 80 ? 0.296 -6.466 12.751 1.00 93.06 80 THR A O 1
ATOM 653 N N . ARG A 1 81 ? 1.634 -4.787 12.086 1.00 92.44 81 ARG A N 1
ATOM 654 C CA . ARG A 1 81 ? 2.703 -5.001 13.062 1.00 92.44 81 ARG A CA 1
ATOM 655 C C . ARG A 1 81 ? 3.529 -3.736 13.260 1.00 92.44 81 ARG A C 1
ATOM 657 O O . ARG A 1 81 ? 3.683 -2.919 12.347 1.00 92.44 81 ARG A O 1
ATOM 664 N N . ALA A 1 82 ? 4.210 -3.674 14.400 1.00 87.75 82 ALA A N 1
ATOM 665 C CA . ALA A 1 82 ? 5.263 -2.694 14.623 1.00 87.75 82 ALA A CA 1
ATOM 666 C C . ALA A 1 82 ? 6.468 -2.926 13.675 1.00 87.75 82 ALA A C 1
ATOM 668 O O . ALA A 1 82 ? 6.799 -4.082 13.368 1.00 87.75 82 ALA A O 1
ATOM 669 N N . PRO A 1 83 ? 7.177 -1.871 13.230 1.00 83.44 83 PRO A N 1
ATOM 670 C CA . PRO A 1 83 ? 8.343 -2.001 12.361 1.00 83.44 83 PRO A CA 1
ATOM 671 C C . PRO A 1 83 ? 9.490 -2.742 13.062 1.00 83.44 83 PRO A C 1
ATOM 673 O O . PRO A 1 83 ? 9.675 -2.616 14.267 1.00 83.44 83 PRO A O 1
ATOM 676 N N . GLY A 1 84 ? 10.285 -3.508 12.307 1.00 80.06 84 GLY A N 1
ATOM 677 C CA . GLY A 1 84 ? 11.447 -4.238 12.843 1.00 80.06 84 GLY A CA 1
ATOM 678 C C . GLY A 1 84 ? 11.126 -5.573 13.531 1.00 80.06 84 GLY A C 1
ATOM 679 O O . GLY A 1 84 ? 12.039 -6.286 13.932 1.00 80.06 84 GLY A O 1
ATOM 680 N N . THR A 1 85 ? 9.851 -5.950 13.624 1.00 83.69 85 THR A N 1
ATOM 681 C CA . THR A 1 85 ? 9.424 -7.268 14.126 1.00 83.69 85 THR A CA 1
ATOM 682 C C . THR A 1 85 ? 9.646 -8.382 13.088 1.00 83.69 85 THR A C 1
ATOM 684 O O . THR A 1 85 ? 9.747 -8.116 11.884 1.00 83.69 85 THR A O 1
ATOM 687 N N . ALA A 1 86 ? 9.745 -9.634 13.551 1.00 81.94 86 ALA A N 1
ATOM 688 C CA . ALA A 1 86 ? 10.151 -10.781 12.731 1.00 81.94 86 ALA A CA 1
ATOM 689 C C . ALA A 1 86 ? 9.094 -11.244 11.710 1.00 81.94 86 ALA A C 1
ATOM 691 O O . ALA A 1 86 ? 9.453 -11.768 10.656 1.00 81.94 86 ALA A O 1
ATOM 692 N N . ASP A 1 87 ? 7.807 -11.036 11.996 1.00 86.44 87 ASP A N 1
ATOM 693 C CA . ASP A 1 87 ? 6.716 -11.489 11.132 1.00 86.44 87 ASP A CA 1
ATOM 694 C C . ASP A 1 87 ? 6.579 -10.592 9.896 1.00 86.44 87 ASP A C 1
ATOM 696 O O . ASP A 1 87 ? 5.872 -9.592 9.902 1.00 86.44 87 ASP A O 1
ATOM 700 N N . LYS A 1 88 ? 7.276 -10.929 8.811 1.00 86.19 88 LYS A N 1
ATOM 701 C CA . LYS A 1 88 ? 7.231 -10.145 7.568 1.00 86.19 88 LYS A CA 1
ATOM 702 C C . LYS A 1 88 ? 5.907 -10.273 6.807 1.00 86.19 88 LYS A C 1
ATOM 704 O O . LYS A 1 88 ? 5.712 -9.495 5.881 1.00 86.19 88 LYS A O 1
ATOM 709 N N . SER A 1 89 ? 5.024 -11.198 7.198 1.00 91.44 89 SER A N 1
ATOM 710 C CA . SER A 1 89 ? 3.716 -11.384 6.558 1.00 91.44 89 SER A CA 1
ATOM 711 C C . SER A 1 89 ? 2.688 -10.330 6.978 1.00 91.44 89 SER A C 1
ATOM 713 O O . SER A 1 89 ? 1.680 -10.165 6.297 1.00 91.44 89 SER A O 1
ATOM 715 N N . LYS A 1 90 ? 2.950 -9.569 8.051 1.00 94.62 90 LYS A N 1
ATOM 716 C CA . LYS A 1 90 ? 2.114 -8.431 8.457 1.00 94.62 90 LYS A CA 1
ATOM 717 C C . LYS A 1 90 ? 2.706 -7.097 8.027 1.00 94.62 90 LYS A C 1
ATOM 719 O O . LYS A 1 90 ? 3.926 -6.932 7.909 1.00 94.62 90 LYS A O 1
ATOM 724 N N . CYS A 1 91 ? 1.833 -6.123 7.809 1.00 94.62 91 CYS A N 1
ATOM 725 C CA . CYS A 1 91 ? 2.204 -4.815 7.308 1.00 94.62 91 CYS A CA 1
ATOM 726 C C . CYS A 1 91 ? 2.874 -3.980 8.405 1.00 94.62 91 CYS A C 1
ATOM 728 O O . CYS A 1 91 ? 2.299 -3.731 9.464 1.00 94.62 91 CYS A O 1
ATOM 730 N N . ALA A 1 92 ? 4.115 -3.557 8.153 1.00 93.69 92 ALA A N 1
ATOM 731 C CA . ALA A 1 92 ? 4.881 -2.732 9.077 1.00 93.69 92 ALA A CA 1
ATOM 732 C C . ALA A 1 92 ? 4.369 -1.292 9.036 1.00 93.69 92 ALA A C 1
ATOM 734 O O . ALA A 1 92 ? 4.559 -0.591 8.038 1.00 93.69 92 ALA A O 1
ATOM 735 N N . ILE A 1 93 ? 3.763 -0.847 10.133 1.00 92.50 93 ILE A N 1
ATOM 736 C CA . ILE A 1 93 ? 3.160 0.481 10.229 1.00 92.50 93 ILE A CA 1
ATOM 737 C C . ILE A 1 93 ? 3.829 1.338 11.298 1.00 92.50 93 ILE A C 1
ATOM 739 O O . ILE A 1 93 ? 4.299 0.847 12.320 1.00 92.50 93 ILE A O 1
ATOM 743 N N . ARG A 1 94 ? 3.897 2.647 11.063 1.00 91.44 94 ARG A N 1
ATOM 744 C CA . ARG A 1 94 ? 4.497 3.621 11.982 1.00 91.44 94 ARG A CA 1
ATOM 745 C C . ARG A 1 94 ? 3.567 4.814 12.160 1.00 91.44 94 ARG A C 1
ATOM 747 O O . ARG A 1 94 ? 3.013 5.308 11.188 1.00 91.44 94 ARG A O 1
ATOM 754 N N . LYS A 1 95 ? 3.458 5.331 13.384 1.00 90.25 95 LYS A N 1
ATOM 755 C CA . LYS A 1 95 ? 2.766 6.598 13.661 1.00 90.25 95 LYS A CA 1
ATOM 756 C C . LYS A 1 95 ? 3.685 7.781 13.340 1.00 90.25 95 LYS A C 1
ATOM 758 O O . LYS A 1 95 ? 4.806 7.840 13.850 1.00 90.25 95 LYS A O 1
ATOM 763 N N . VAL A 1 96 ? 3.226 8.717 12.511 1.00 85.94 96 VAL A N 1
ATOM 764 C CA . VAL A 1 96 ? 3.951 9.946 12.146 1.00 85.94 96 VAL A CA 1
ATOM 765 C C . VAL A 1 96 ? 2.979 11.116 12.071 1.00 85.94 96 VAL A C 1
ATOM 767 O O . VAL A 1 96 ? 2.034 11.089 11.293 1.00 85.94 96 VAL A O 1
ATOM 770 N N . GLY A 1 97 ? 3.210 12.156 12.878 1.00 80.00 97 GLY A N 1
ATOM 771 C CA . GLY A 1 97 ? 2.477 13.425 12.766 1.00 80.00 97 GLY A CA 1
ATOM 772 C C . GLY A 1 97 ? 0.952 13.309 12.903 1.00 80.00 97 GLY A C 1
ATOM 773 O O . GLY A 1 97 ? 0.230 14.080 12.283 1.00 80.00 97 GLY A O 1
ATOM 774 N N . GLY A 1 98 ? 0.455 12.337 13.678 1.00 81.62 98 GLY A N 1
ATOM 775 C CA . GLY A 1 98 ? -0.984 12.084 13.827 1.00 81.62 98 GLY A CA 1
ATOM 776 C C . GLY A 1 98 ? -1.621 11.274 12.692 1.00 81.62 98 GLY A C 1
ATOM 777 O O . GLY A 1 98 ? -2.843 11.208 12.632 1.00 81.62 98 GLY A O 1
ATOM 778 N N . MET A 1 99 ? -0.805 10.676 11.825 1.00 87.12 99 MET A N 1
ATOM 779 C CA . MET A 1 99 ? -1.196 9.717 10.794 1.00 87.12 99 MET A CA 1
ATOM 780 C C . MET A 1 99 ? -0.478 8.388 11.022 1.00 87.12 99 MET A C 1
ATOM 782 O O . MET A 1 99 ? 0.514 8.316 11.762 1.00 87.12 99 MET A O 1
ATOM 786 N N . ILE A 1 100 ? -0.935 7.347 10.337 1.00 91.31 100 ILE A N 1
ATOM 787 C CA . ILE A 1 100 ? -0.208 6.086 10.225 1.00 91.31 100 ILE A CA 1
ATOM 788 C C . ILE A 1 100 ? 0.386 5.979 8.825 1.00 91.31 100 ILE A C 1
ATOM 790 O O . ILE A 1 100 ? -0.234 6.371 7.841 1.00 91.31 100 ILE A O 1
ATOM 794 N N . MET A 1 101 ? 1.614 5.474 8.744 1.00 91.19 101 MET A N 1
ATOM 795 C CA . MET A 1 101 ? 2.311 5.226 7.490 1.00 91.19 101 MET A CA 1
ATOM 796 C C . MET A 1 101 ? 2.737 3.765 7.366 1.00 91.19 101 MET A C 1
ATOM 798 O O . MET A 1 101 ? 3.234 3.183 8.333 1.00 91.19 101 MET A O 1
ATOM 802 N N . ALA A 1 102 ? 2.627 3.215 6.161 1.00 91.94 102 ALA A N 1
ATOM 803 C CA . ALA A 1 102 ? 3.265 1.966 5.757 1.00 91.94 102 ALA A CA 1
ATOM 804 C C . ALA A 1 102 ? 4.295 2.282 4.667 1.00 91.94 102 ALA A C 1
ATOM 806 O O . ALA A 1 102 ? 3.972 2.947 3.685 1.00 91.94 102 ALA A O 1
ATOM 807 N N . LYS A 1 103 ? 5.548 1.856 4.848 1.00 91.56 103 LYS A N 1
ATOM 808 C CA . LYS A 1 103 ? 6.661 2.213 3.956 1.00 91.56 103 LYS A CA 1
ATOM 809 C C . LYS A 1 103 ? 7.441 0.975 3.553 1.00 91.56 103 LYS A C 1
ATOM 811 O O . LYS A 1 103 ? 7.961 0.270 4.418 1.00 91.56 103 LYS A O 1
ATOM 816 N N . TYR A 1 104 ? 7.587 0.772 2.250 1.00 92.00 104 TYR A N 1
ATOM 817 C CA . TYR A 1 104 ? 8.253 -0.399 1.688 1.00 92.00 104 TYR A CA 1
ATOM 818 C C . TYR A 1 104 ? 9.248 0.002 0.606 1.00 92.00 104 TYR A C 1
ATOM 820 O O . TYR A 1 104 ? 9.051 0.984 -0.108 1.00 92.00 104 TYR A O 1
ATOM 828 N N . ARG A 1 105 ? 10.339 -0.762 0.512 1.00 91.75 105 ARG A N 1
ATOM 829 C CA . ARG A 1 105 ? 11.319 -0.657 -0.570 1.00 91.75 105 ARG A CA 1
ATOM 830 C C . ARG A 1 105 ? 11.104 -1.831 -1.513 1.00 91.75 105 ARG A C 1
ATOM 832 O O . ARG A 1 105 ? 11.210 -2.976 -1.077 1.00 91.75 105 ARG A O 1
ATOM 839 N N . PHE A 1 106 ? 10.853 -1.541 -2.778 1.00 91.06 106 PHE A N 1
ATOM 840 C CA . PHE A 1 106 ? 10.690 -2.540 -3.825 1.00 91.06 106 PHE A CA 1
ATOM 841 C C . PHE A 1 106 ? 11.887 -2.502 -4.754 1.00 91.06 106 PHE A C 1
ATOM 843 O O . PHE A 1 106 ? 12.389 -1.428 -5.071 1.00 91.06 106 PHE A O 1
ATOM 850 N N . LYS A 1 107 ? 12.352 -3.677 -5.169 1.00 89.50 107 LYS A N 1
ATOM 851 C CA . LYS A 1 107 ? 13.382 -3.807 -6.199 1.00 89.50 107 LYS A CA 1
ATOM 852 C C . LYS A 1 107 ? 12.723 -3.887 -7.567 1.00 89.50 107 LYS A C 1
ATOM 854 O O . LYS A 1 107 ? 11.595 -4.373 -7.666 1.00 89.50 107 LYS A O 1
ATOM 859 N N . LYS A 1 108 ? 13.467 -3.479 -8.592 1.00 84.88 108 LYS A N 1
ATOM 860 C CA . LYS A 1 108 ? 13.080 -3.623 -9.991 1.00 84.88 108 LYS A CA 1
ATOM 861 C C . LYS A 1 108 ? 12.654 -5.074 -10.272 1.00 84.88 108 LYS A C 1
ATOM 863 O O . LYS A 1 108 ? 13.480 -5.976 -10.096 1.00 84.88 108 LYS A O 1
ATOM 868 N N . PRO A 1 109 ? 11.386 -5.313 -10.649 1.00 83.44 109 PRO A N 1
ATOM 869 C CA . PRO A 1 109 ? 10.931 -6.627 -11.066 1.00 83.44 109 PRO A CA 1
ATOM 870 C C . PRO A 1 109 ? 11.472 -6.964 -12.471 1.00 83.44 109 PRO A C 1
ATOM 872 O O . PRO A 1 109 ? 12.028 -6.094 -13.145 1.00 83.44 109 PRO A O 1
ATOM 875 N N . PRO A 1 110 ? 11.332 -8.223 -12.926 1.00 83.06 110 PRO A N 1
ATOM 876 C CA . PRO A 1 110 ? 11.619 -8.595 -14.313 1.00 83.06 110 PRO A CA 1
ATOM 877 C C . PRO A 1 110 ? 10.718 -7.861 -15.314 1.00 83.06 110 PRO A C 1
ATOM 879 O O . PRO A 1 110 ? 11.147 -7.542 -16.421 1.00 83.06 110 PRO A O 1
ATOM 882 N N . ASP A 1 111 ? 9.476 -7.591 -14.910 1.00 82.69 111 ASP A N 1
ATOM 883 C CA . ASP A 1 111 ? 8.504 -6.856 -15.706 1.00 82.69 111 ASP A CA 1
ATOM 884 C C . ASP A 1 111 ? 8.818 -5.359 -15.748 1.00 82.69 111 ASP A C 1
ATOM 886 O O . ASP A 1 111 ? 9.384 -4.780 -14.820 1.00 82.69 111 ASP A O 1
ATOM 890 N N . ARG A 1 112 ? 8.382 -4.704 -16.824 1.00 83.31 112 ARG A N 1
ATOM 891 C CA . ARG A 1 112 ? 8.505 -3.252 -16.968 1.00 83.31 112 ARG A CA 1
ATOM 892 C C . ARG A 1 112 ? 7.672 -2.493 -15.937 1.00 83.31 112 ARG A C 1
ATOM 894 O O . ARG A 1 112 ? 8.154 -1.523 -15.365 1.00 83.31 112 ARG A O 1
ATOM 901 N N . PHE A 1 113 ? 6.428 -2.911 -15.723 1.00 82.56 113 PHE A N 1
ATOM 902 C CA . PHE A 1 113 ? 5.516 -2.236 -14.809 1.00 82.56 113 PHE A CA 1
ATOM 903 C C . PHE A 1 113 ? 5.419 -2.993 -13.489 1.00 82.56 113 PHE A C 1
ATOM 905 O O . PHE A 1 113 ? 5.233 -4.210 -13.465 1.00 82.56 113 PHE A O 1
ATOM 912 N N . GLY A 1 114 ? 5.520 -2.253 -12.389 1.00 83.88 114 GLY A N 1
ATOM 913 C CA . GLY A 1 114 ? 5.179 -2.731 -11.058 1.00 83.88 114 GLY A CA 1
ATOM 914 C C . GLY A 1 114 ? 3.892 -2.075 -10.576 1.00 83.88 114 GLY A C 1
ATOM 915 O O . GLY A 1 114 ? 3.793 -0.849 -10.551 1.00 83.88 114 GLY A O 1
ATOM 916 N N . PHE A 1 115 ? 2.929 -2.891 -10.163 1.00 86.06 115 PHE A N 1
ATOM 917 C CA . PHE A 1 115 ? 1.689 -2.448 -9.535 1.00 86.06 115 PHE A CA 1
ATOM 918 C C . PHE A 1 115 ? 1.758 -2.757 -8.048 1.00 86.06 115 PHE A C 1
ATOM 920 O O . PHE A 1 115 ? 1.848 -3.923 -7.660 1.00 86.06 115 PHE A O 1
ATOM 927 N N . TYR A 1 116 ? 1.700 -1.720 -7.219 1.00 88.44 116 TYR A N 1
ATOM 928 C CA . TYR A 1 116 ? 1.801 -1.844 -5.768 1.00 88.44 116 TYR A CA 1
ATOM 929 C C . TYR A 1 116 ? 0.590 -1.196 -5.137 1.00 88.44 116 TYR A C 1
ATOM 931 O O . TYR A 1 116 ? 0.363 -0.005 -5.329 1.00 88.44 116 TYR A O 1
ATOM 939 N N . TYR A 1 117 ? -0.186 -1.951 -4.377 1.00 89.62 117 TYR A N 1
ATOM 940 C CA . TYR A 1 117 ? -1.430 -1.430 -3.833 1.00 89.62 117 TYR A CA 1
ATOM 941 C C . TYR A 1 117 ? -1.740 -2.000 -2.465 1.00 89.62 117 TYR A C 1
ATOM 943 O O . TYR A 1 117 ? -1.341 -3.115 -2.141 1.00 89.62 117 TYR A O 1
ATOM 951 N N . CYS A 1 118 ? -2.457 -1.219 -1.668 1.00 90.62 118 CYS A N 1
ATOM 952 C CA . CYS A 1 118 ? -2.966 -1.634 -0.371 1.00 90.62 118 CYS A CA 1
ATOM 953 C C . CYS A 1 118 ? -4.466 -1.366 -0.306 1.00 90.62 118 CYS A C 1
ATOM 955 O O . CYS A 1 118 ? -4.909 -0.319 -0.774 1.00 90.62 118 CYS A O 1
ATOM 957 N N . TYR A 1 119 ? -5.214 -2.272 0.315 1.00 90.06 119 TYR A N 1
ATOM 958 C CA . TYR A 1 119 ? -6.581 -2.047 0.773 1.00 90.06 119 TYR A CA 1
ATOM 959 C C . TYR A 1 119 ? -6.590 -1.817 2.277 1.00 90.06 119 TYR A C 1
ATOM 961 O O . TYR A 1 119 ? -5.789 -2.429 2.980 1.00 90.06 119 TYR A O 1
ATOM 969 N N . LEU A 1 120 ? -7.486 -0.962 2.769 1.00 88.75 120 LEU A N 1
ATOM 970 C CA . LEU A 1 120 ? -7.654 -0.704 4.209 1.00 88.75 120 LEU A CA 1
ATOM 971 C C . LEU A 1 120 ? -8.736 -1.570 4.863 1.00 88.75 120 LEU A C 1
ATOM 973 O O . LEU A 1 120 ? -8.836 -1.594 6.085 1.00 88.75 120 LEU A O 1
ATOM 977 N N . ASP A 1 121 ? -9.555 -2.237 4.058 1.00 84.88 121 ASP A N 1
ATOM 978 C CA . ASP A 1 121 ? -10.760 -2.943 4.479 1.00 84.88 121 ASP A CA 1
ATOM 979 C C . ASP A 1 121 ? -10.864 -4.323 3.815 1.00 84.88 121 ASP A C 1
ATOM 981 O O . ASP A 1 121 ? -10.258 -4.576 2.767 1.00 84.88 121 ASP A O 1
ATOM 985 N N . LYS A 1 122 ? -11.648 -5.220 4.425 1.00 85.19 122 LYS A N 1
ATOM 986 C CA . LYS A 1 122 ? -11.834 -6.599 3.939 1.00 85.19 122 LYS A CA 1
ATOM 987 C C . LYS A 1 122 ? -12.639 -6.655 2.649 1.00 85.19 122 LYS A C 1
ATOM 989 O O . LYS A 1 122 ? -12.499 -7.603 1.879 1.00 85.19 122 LYS A O 1
ATOM 994 N N . GLU A 1 123 ? -13.493 -5.664 2.439 1.00 83.38 123 GLU A N 1
ATOM 995 C CA . GLU A 1 123 ? -14.357 -5.519 1.276 1.00 83.38 123 GLU A CA 1
ATOM 996 C C . GLU A 1 123 ? -13.585 -5.036 0.037 1.00 83.38 123 GLU A C 1
ATOM 998 O O . GLU A 1 123 ? -14.129 -5.062 -1.067 1.00 83.38 123 GLU A O 1
ATOM 1003 N N . MET A 1 124 ? -12.311 -4.656 0.204 1.00 79.38 124 MET A N 1
ATOM 1004 C CA . MET A 1 124 ? -11.408 -4.190 -0.846 1.00 79.38 124 MET A CA 1
ATOM 1005 C C . MET A 1 124 ? -11.929 -2.947 -1.586 1.00 79.38 124 MET A C 1
ATOM 1007 O O . MET A 1 124 ? -11.719 -2.786 -2.789 1.00 79.38 124 MET A O 1
ATOM 1011 N N . ILE A 1 125 ? -12.603 -2.038 -0.874 1.00 75.56 125 ILE A N 1
ATOM 1012 C CA . ILE A 1 125 ? -13.191 -0.826 -1.471 1.00 75.56 125 ILE A CA 1
ATOM 1013 C C . ILE A 1 125 ? -12.317 0.423 -1.302 1.00 75.56 125 ILE A C 1
ATOM 1015 O O . ILE A 1 125 ? -12.389 1.341 -2.123 1.00 75.56 125 ILE A O 1
ATOM 1019 N N . LYS A 1 126 ? -11.456 0.476 -0.281 1.00 80.44 126 LYS A N 1
ATOM 1020 C CA . LYS A 1 126 ? -10.526 1.587 -0.034 1.00 80.44 126 LYS A CA 1
ATOM 1021 C C . LYS A 1 126 ? -9.119 1.167 -0.418 1.00 80.44 126 LYS A C 1
ATOM 1023 O O . LYS A 1 126 ? -8.373 0.663 0.416 1.00 80.44 126 LYS A O 1
ATOM 1028 N N . ALA A 1 127 ? -8.755 1.404 -1.675 1.00 83.00 127 ALA A N 1
ATOM 1029 C CA . ALA A 1 127 ? -7.412 1.138 -2.178 1.00 83.00 127 ALA A CA 1
ATOM 1030 C C . ALA A 1 127 ? -6.561 2.415 -2.280 1.00 83.00 127 ALA A C 1
ATOM 1032 O O . ALA A 1 127 ? -7.089 3.527 -2.314 1.00 83.00 127 ALA A O 1
ATOM 1033 N N . GLN A 1 128 ? -5.246 2.254 -2.354 1.00 85.00 128 GLN A N 1
ATOM 1034 C CA . GLN A 1 128 ? -4.329 3.222 -2.953 1.00 85.00 128 GLN A CA 1
ATOM 1035 C C . GLN A 1 128 ? -3.260 2.436 -3.693 1.00 85.00 128 GLN A C 1
ATOM 1037 O O . GLN A 1 128 ? -2.678 1.495 -3.142 1.00 85.00 128 GLN A O 1
ATOM 1042 N N . THR A 1 129 ? -2.985 2.873 -4.916 1.00 83.06 129 THR A N 1
ATOM 1043 C CA . THR A 1 129 ? -2.138 2.157 -5.863 1.00 83.06 129 THR A CA 1
ATOM 1044 C C . THR A 1 129 ? -1.057 3.072 -6.387 1.00 83.06 129 THR A C 1
ATOM 1046 O O . THR A 1 129 ? -1.330 4.207 -6.772 1.00 83.06 129 THR A O 1
ATOM 1049 N N . PHE A 1 130 ? 0.156 2.540 -6.416 1.00 81.50 130 PHE A N 1
ATOM 1050 C CA . PHE A 1 130 ? 1.292 3.095 -7.119 1.00 81.50 130 PHE A CA 1
ATOM 1051 C C . PHE A 1 130 ? 1.550 2.267 -8.370 1.00 81.50 130 PHE A C 1
ATOM 1053 O O . PHE A 1 130 ? 1.588 1.031 -8.316 1.00 81.50 130 PHE A O 1
ATOM 1060 N N . ILE A 1 131 ? 1.766 2.963 -9.480 1.00 83.50 131 ILE A N 1
ATOM 1061 C CA . ILE A 1 131 ? 2.214 2.369 -10.736 1.00 83.50 131 ILE A CA 1
ATOM 1062 C C . ILE A 1 131 ? 3.650 2.829 -10.956 1.00 83.50 131 ILE A C 1
ATOM 1064 O O . ILE A 1 131 ? 3.920 4.026 -11.028 1.00 83.50 131 ILE A O 1
ATOM 1068 N N . VAL A 1 132 ? 4.579 1.882 -11.032 1.00 81.06 132 VAL A N 1
ATOM 1069 C CA . VAL A 1 132 ? 5.997 2.177 -11.254 1.00 81.06 132 VAL A CA 1
ATOM 1070 C C . VAL A 1 132 ? 6.394 1.662 -12.627 1.00 81.06 132 VAL A C 1
ATOM 1072 O O . VAL A 1 132 ? 6.271 0.465 -12.891 1.00 81.06 132 VAL A O 1
ATOM 1075 N N . ASP A 1 133 ? 6.875 2.557 -13.485 1.00 83.94 133 ASP A N 1
ATOM 1076 C CA . ASP A 1 133 ? 7.509 2.198 -14.752 1.00 83.94 133 ASP A CA 1
ATOM 1077 C C . ASP A 1 133 ? 9.024 2.076 -14.530 1.00 83.94 133 ASP A C 1
ATOM 1079 O O . ASP A 1 133 ? 9.705 3.049 -14.196 1.00 83.94 133 ASP A O 1
ATOM 1083 N N . TRP A 1 134 ? 9.545 0.858 -14.674 1.00 79.75 134 TRP A N 1
ATOM 1084 C CA . TRP A 1 134 ? 10.941 0.494 -14.413 1.00 79.75 134 TRP A CA 1
ATOM 1085 C C . TRP A 1 134 ? 11.831 0.561 -15.662 1.00 79.75 134 TRP A C 1
ATOM 1087 O O . TRP A 1 134 ? 12.881 -0.099 -15.719 1.00 79.75 134 TRP A O 1
ATOM 1097 N N . ILE A 1 135 ? 11.421 1.303 -16.694 1.00 73.31 135 ILE A N 1
ATOM 1098 C CA . ILE A 1 135 ? 12.267 1.553 -17.863 1.00 73.31 135 ILE A CA 1
ATOM 1099 C C . ILE A 1 135 ? 13.611 2.175 -17.431 1.00 73.31 135 ILE A C 1
ATOM 1101 O O . ILE A 1 135 ? 13.667 3.058 -16.586 1.00 73.31 135 ILE A O 1
ATOM 1105 N N . SER A 1 136 ? 14.702 1.715 -18.050 1.00 57.03 136 SER A N 1
ATOM 1106 C CA . SER A 1 136 ? 16.051 2.263 -17.865 1.00 57.03 136 SER A CA 1
ATOM 1107 C C . SER A 1 136 ? 16.276 3.639 -18.506 1.00 57.03 136 SER A C 1
ATOM 1109 O O . SER A 1 136 ? 17.221 4.309 -18.121 1.00 57.03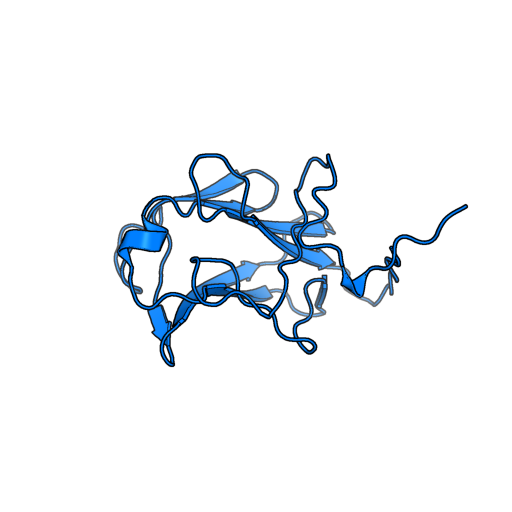 136 SER A O 1
ATOM 1111 N N . GLU A 1 137 ? 15.441 4.065 -19.458 1.00 45.41 137 GLU A N 1
ATOM 1112 C CA . GLU A 1 137 ? 15.494 5.377 -20.123 1.00 45.41 137 GLU A CA 1
ATOM 1113 C C . GLU A 1 137 ? 14.085 5.875 -20.513 1.00 45.41 137 GLU A C 1
ATOM 1115 O O . GLU A 1 137 ? 13.438 5.305 -21.386 1.00 45.41 137 GLU A O 1
ATOM 1120 N N . PHE A 1 138 ? 13.598 6.901 -19.809 1.00 36.53 138 PHE A N 1
ATOM 1121 C CA . PHE A 1 138 ? 12.383 7.705 -20.026 1.00 36.53 138 PHE A CA 1
ATOM 1122 C C . PHE A 1 138 ? 11.376 7.254 -21.101 1.00 36.53 138 PHE A C 1
ATOM 1124 O O . PHE A 1 138 ? 11.612 7.338 -22.306 1.00 36.53 138 PHE A O 1
ATOM 1131 N N . THR A 1 139 ? 10.141 6.972 -20.684 1.00 35.09 139 THR A N 1
ATOM 1132 C CA . THR A 1 139 ? 8.980 7.173 -21.558 1.00 35.09 139 THR A CA 1
ATOM 1133 C C . THR A 1 139 ? 7.847 7.790 -20.747 1.00 35.09 139 THR A C 1
ATOM 1135 O O . THR A 1 139 ? 7.334 7.190 -19.810 1.00 35.09 139 THR A O 1
ATOM 1138 N N . VAL A 1 140 ? 7.495 9.028 -21.094 1.00 32.47 140 VAL A N 1
ATOM 1139 C CA . VAL A 1 140 ? 6.418 9.802 -20.471 1.00 32.47 140 VAL A CA 1
ATOM 1140 C C . VAL A 1 140 ? 5.079 9.238 -20.939 1.00 32.47 140 VAL A C 1
ATOM 1142 O O . VAL A 1 140 ? 4.769 9.315 -22.127 1.00 32.47 140 VAL A O 1
ATOM 1145 N N . TYR A 1 141 ? 4.268 8.713 -20.020 1.00 33.16 141 TYR A N 1
ATOM 1146 C CA . TYR A 1 141 ? 2.856 8.435 -20.288 1.00 33.16 141 TYR A CA 1
ATOM 1147 C C . TYR A 1 141 ? 2.007 9.416 -19.500 1.00 33.16 141 TYR A C 1
ATOM 1149 O O . TYR A 1 141 ? 1.890 9.333 -18.283 1.00 33.16 141 TYR A O 1
ATOM 1157 N N . ILE A 1 142 ? 1.400 10.352 -20.223 1.00 25.27 142 ILE A N 1
ATOM 1158 C CA . ILE A 1 142 ? 0.327 11.184 -19.696 1.00 25.27 142 ILE A CA 1
ATOM 1159 C C . ILE A 1 142 ? -0.931 10.319 -19.731 1.00 25.27 142 ILE A C 1
ATOM 1161 O O . ILE A 1 142 ? -1.520 10.123 -20.793 1.00 25.27 142 ILE A O 1
ATOM 1165 N N . VAL A 1 143 ? -1.341 9.787 -18.581 1.00 26.47 143 VAL A N 1
ATOM 1166 C CA . VAL A 1 143 ? -2.685 9.221 -18.434 1.00 26.47 143 VAL A CA 1
ATOM 1167 C C . VAL A 1 143 ? -3.592 10.341 -17.940 1.00 26.47 143 VAL A C 1
ATOM 1169 O O . VAL A 1 143 ? -3.711 10.597 -16.746 1.00 26.47 143 VAL A O 1
ATOM 1172 N N . GLN A 1 144 ? -4.182 11.057 -18.896 1.00 22.55 144 GLN A N 1
ATOM 1173 C CA . GLN A 1 144 ? -5.327 11.926 -18.647 1.00 22.55 144 GLN A CA 1
ATOM 1174 C C . GLN A 1 144 ? -6.586 11.062 -18.535 1.00 22.55 144 GLN A C 1
ATOM 1176 O O . GLN A 1 144 ? -6.877 10.277 -19.439 1.00 22.55 144 GLN A O 1
ATOM 1181 N N . TYR A 1 145 ? -7.327 11.248 -17.444 1.00 32.28 145 TYR A N 1
ATOM 1182 C CA . TYR A 1 145 ? -8.760 10.967 -17.381 1.00 32.28 145 TYR A CA 1
ATOM 1183 C C . TYR A 1 145 ? -9.515 12.292 -17.373 1.00 32.28 145 TYR A C 1
ATOM 1185 O O . TYR A 1 145 ? -9.075 13.202 -16.632 1.00 32.28 145 TYR A O 1
#

Organism: Dibothriocephalus latus (NCBI:txid60516)

pLDDT: mean 73.75, std 20.43, range [22.55, 95.94]

Sequence (145 aa):
MYLLNVENISYVMLKDTCPITLHKPKDKTVPSFYVTATDHLDICTEFTDVILTWYVNTKEEEDLKDISCYQNKEQFCSGTRAPGTADKSKCAIRKVGGMIMAKYRFKKPPDRFGFYYCYLDKEMIKAQTFIVDWISEFTVYIVQY

Radius of gyration: 15.6 Å; chains: 1; bounding box: 37×30×40 Å